Protein AF-A0A7Y4T3X7-F1 (afdb_monomer_lite)

Foldseek 3Di:
DDPDPPPVVVVLVVVLVVLLVVLVVDDPVNVVVQLQAALAPPPVFFPCRNLLALLQAFDPPDPFVQWDDADPVRGTHGPHNLSNLLVLLCCQQPVQCPVPVDFFLLSSLCVSPNDDPPDPPLSVVLRVQLCVQQVDDVRTQPDSDPSSSCSVSQSSSCSSRVHHCPDPSNSNSNSVVVNVD

Secondary structure (DSSP, 8-state):
-----THHHHHHHHHHHHHHHHHHT--HHHHHHHHH---TT-TTS-HHHHTT-TT--B-SS---TTEE---TTSB-EESSHHHHHHHHHHHHIIIIIIHHT--BHHHHHHHHSPPPTT-HHHHHHHHHHHHHHH--GGGB---SSHHHHHHHHHHHHHHHHT-S--S-HHHHHHHHHHTT-

Structure (mmCIF, N/CA/C/O backbone):
data_AF-A0A7Y4T3X7-F1
#
_entry.id   AF-A0A7Y4T3X7-F1
#
loop_
_atom_site.group_PDB
_atom_site.id
_atom_site.type_symbol
_atom_site.label_atom_id
_atom_site.label_alt_id
_atom_site.label_comp_id
_atom_site.label_asym_id
_atom_site.label_entity_id
_atom_site.label_seq_id
_atom_site.pdbx_PDB_ins_code
_atom_site.Cartn_x
_atom_site.Cartn_y
_atom_site.Cartn_z
_atom_site.occupancy
_atom_site.B_iso_or_equiv
_atom_site.auth_seq_id
_atom_site.auth_comp_id
_atom_site.auth_asym_id
_atom_site.auth_atom_id
_atom_site.pdbx_PDB_model_num
ATOM 1 N N . MET A 1 1 ? -23.743 -14.856 27.689 1.00 37.03 1 MET A N 1
ATOM 2 C CA . MET A 1 1 ? -22.361 -14.467 27.330 1.00 37.03 1 MET A CA 1
ATOM 3 C C . MET A 1 1 ? -21.994 -15.193 26.046 1.00 37.03 1 MET A C 1
ATOM 5 O O . MET A 1 1 ? -21.992 -16.416 26.048 1.00 37.03 1 MET A O 1
ATOM 9 N N . LYS A 1 2 ? -21.820 -14.481 24.927 1.00 39.91 2 LYS A N 1
ATOM 10 C CA . LYS A 1 2 ? -21.396 -15.104 23.664 1.00 39.91 2 LYS A CA 1
ATOM 11 C C . LYS A 1 2 ? -19.873 -15.233 23.700 1.00 39.91 2 LYS A C 1
ATOM 13 O O . LYS A 1 2 ? -19.185 -14.221 23.632 1.00 39.91 2 LYS A O 1
ATOM 18 N N . ASN A 1 3 ? -19.377 -16.461 23.832 1.00 36.81 3 ASN A N 1
ATOM 19 C CA . ASN A 1 3 ? -17.972 -16.791 23.609 1.00 36.81 3 ASN A CA 1
ATOM 20 C C . ASN A 1 3 ? -17.675 -16.572 22.123 1.00 36.81 3 ASN A C 1
ATOM 22 O O . ASN A 1 3 ? -17.925 -17.447 21.297 1.00 36.81 3 ASN A O 1
ATOM 26 N N . PHE A 1 4 ? -17.206 -15.376 21.773 1.00 40.53 4 PHE A N 1
ATOM 27 C CA . PHE A 1 4 ? -16.627 -15.151 20.459 1.00 40.53 4 PHE A CA 1
ATOM 28 C C . PHE A 1 4 ? -15.282 -15.874 20.401 1.00 40.53 4 PHE A C 1
ATOM 30 O O . PHE A 1 4 ? -14.446 -15.765 21.294 1.00 40.53 4 PHE A O 1
ATOM 37 N N . ILE A 1 5 ? -15.130 -16.681 19.359 1.00 42.12 5 ILE A N 1
ATOM 38 C CA . ILE A 1 5 ? -13.990 -17.551 19.103 1.00 42.12 5 ILE A CA 1
ATOM 39 C C . ILE A 1 5 ? -12.737 -16.679 18.916 1.00 42.12 5 ILE A C 1
ATOM 41 O O . ILE A 1 5 ? -12.504 -16.131 17.845 1.00 42.12 5 ILE A O 1
ATOM 45 N N . LEU A 1 6 ? -11.909 -16.584 19.960 1.00 47.69 6 LEU A N 1
ATOM 46 C CA . LEU A 1 6 ? -10.587 -15.935 19.956 1.00 47.69 6 LEU A CA 1
ATOM 47 C C . LEU A 1 6 ? -9.515 -16.782 19.230 1.00 47.69 6 LEU A C 1
ATOM 49 O O . LEU A 1 6 ? -8.337 -16.452 19.227 1.00 47.69 6 LEU A O 1
ATOM 53 N N . ILE A 1 7 ? -9.901 -17.907 18.624 1.00 44.94 7 ILE A N 1
ATOM 54 C CA . ILE A 1 7 ? -8.968 -18.866 18.016 1.00 44.94 7 ILE A CA 1
ATOM 55 C C . ILE A 1 7 ? -8.453 -18.339 16.667 1.00 44.94 7 ILE A C 1
ATOM 57 O O . ILE A 1 7 ? -7.267 -18.465 16.377 1.00 44.94 7 ILE A O 1
ATOM 61 N N . GLY A 1 8 ? -9.306 -17.683 15.871 1.00 49.19 8 GLY A N 1
ATOM 62 C CA . GLY A 1 8 ? -8.920 -17.163 14.552 1.00 49.19 8 GLY A CA 1
ATOM 63 C C . GLY A 1 8 ? -7.856 -16.065 14.630 1.00 49.19 8 GLY A C 1
ATOM 64 O O . GLY A 1 8 ? -6.856 -16.118 13.917 1.00 49.19 8 GLY A O 1
ATOM 65 N N . SER A 1 9 ? -8.029 -15.109 15.546 1.00 53.34 9 SER A N 1
ATOM 66 C CA . SER A 1 9 ? -7.082 -14.007 15.747 1.00 53.34 9 SER A CA 1
ATOM 67 C C . SER A 1 9 ? -5.744 -14.487 16.310 1.00 53.34 9 SER A C 1
ATOM 69 O O . SER A 1 9 ? -4.703 -14.025 15.857 1.00 53.34 9 SER A O 1
ATOM 71 N N . ILE A 1 10 ? -5.744 -15.453 17.238 1.00 58.81 10 ILE A N 1
ATOM 72 C CA . ILE A 1 10 ? -4.504 -16.023 17.792 1.00 58.81 10 ILE A CA 1
ATOM 73 C C . ILE A 1 10 ? -3.725 -16.793 16.718 1.00 58.81 10 ILE A C 1
ATOM 75 O O . ILE A 1 10 ? -2.521 -16.595 16.587 1.00 58.81 10 ILE A O 1
ATOM 79 N N . VAL A 1 11 ? -4.394 -17.626 15.913 1.00 57.97 11 VAL A N 1
ATOM 80 C CA . VAL A 1 11 ? -3.742 -18.373 14.820 1.00 57.97 11 VAL A CA 1
ATOM 81 C C . VAL A 1 11 ? -3.163 -17.421 13.773 1.00 57.97 11 VAL A C 1
ATOM 83 O O . VAL A 1 11 ? -2.033 -17.617 13.329 1.00 57.97 11 VAL A O 1
ATOM 86 N N . LEU A 1 12 ? -3.890 -16.356 13.422 1.00 56.41 12 LEU A N 1
ATOM 87 C CA . LEU A 1 12 ? -3.392 -15.328 12.511 1.00 56.41 12 LEU A CA 1
ATOM 88 C C . LEU A 1 12 ? -2.161 -14.615 13.090 1.00 56.41 12 LEU A C 1
ATOM 90 O O . LEU A 1 12 ? -1.166 -14.472 12.389 1.00 56.41 12 LEU A O 1
ATOM 94 N N . ILE A 1 13 ? -2.182 -14.233 14.371 1.00 59.41 13 ILE A N 1
ATOM 95 C CA . ILE A 1 13 ? -1.028 -13.612 15.042 1.00 59.41 13 ILE A CA 1
ATOM 96 C C . ILE A 1 13 ? 0.184 -14.554 15.022 1.00 59.41 13 ILE A C 1
ATOM 98 O O . ILE A 1 13 ? 1.268 -14.118 14.645 1.00 59.41 13 ILE A O 1
ATOM 102 N N . VAL A 1 14 ? 0.013 -15.840 15.346 1.00 60.34 14 VAL A N 1
ATOM 103 C CA . VAL A 1 14 ? 1.102 -16.837 15.327 1.00 60.34 14 VAL A CA 1
ATOM 104 C C . VAL A 1 14 ? 1.666 -17.054 13.916 1.00 60.34 14 VAL A C 1
ATOM 106 O O . VAL A 1 14 ? 2.880 -17.155 13.744 1.00 60.34 14 VAL A O 1
ATOM 109 N N . LEU A 1 15 ? 0.821 -17.099 12.882 1.00 58.41 15 LEU A N 1
ATOM 110 C CA . LEU A 1 15 ? 1.278 -17.202 11.489 1.00 58.41 15 LEU A CA 1
ATOM 111 C C . LEU A 1 15 ? 2.053 -15.953 11.054 1.00 58.41 15 LEU A C 1
ATOM 113 O O . LEU A 1 15 ? 3.087 -16.063 10.398 1.00 58.41 15 LEU A O 1
ATOM 117 N N . LEU A 1 16 ? 1.596 -14.767 11.458 1.00 59.22 16 LEU A N 1
ATOM 118 C CA . LEU A 1 16 ? 2.255 -13.505 11.132 1.00 59.22 16 LEU A CA 1
ATOM 119 C C . LEU A 1 16 ? 3.598 -13.354 11.858 1.00 59.22 16 LEU A C 1
ATOM 121 O O 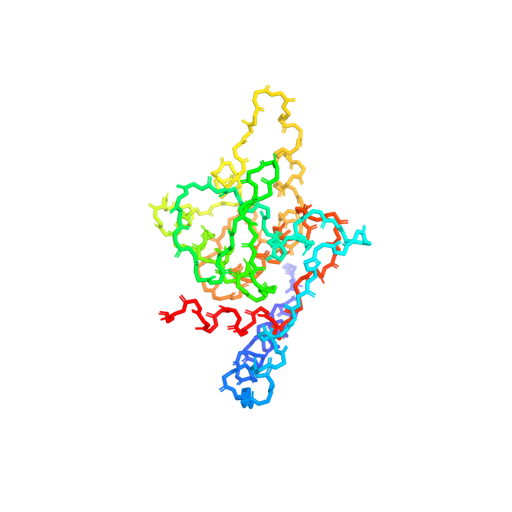. LEU A 1 16 ? 4.571 -12.935 11.231 1.00 59.22 16 LEU A O 1
ATOM 125 N N . THR A 1 17 ? 3.696 -13.738 13.136 1.00 61.81 17 THR A N 1
ATOM 126 C CA . THR A 1 17 ? 4.984 -13.759 13.852 1.00 61.81 17 THR A CA 1
ATOM 127 C C . THR A 1 17 ? 5.942 -14.784 13.251 1.00 61.81 17 THR A C 1
ATOM 129 O O . THR A 1 17 ? 7.112 -14.467 13.043 1.00 61.81 17 THR A O 1
ATOM 132 N N . SER A 1 18 ? 5.452 -15.968 12.880 1.00 63.34 18 SER A N 1
ATOM 133 C CA . SER A 1 18 ? 6.258 -16.997 12.207 1.00 63.34 18 SER A CA 1
ATOM 134 C C . SER A 1 18 ? 6.787 -16.514 10.859 1.00 63.34 18 SER A C 1
ATOM 136 O O . SER A 1 18 ? 7.958 -16.712 10.546 1.00 63.34 18 SER A O 1
ATOM 138 N N . ASN A 1 19 ? 5.959 -15.824 10.073 1.00 64.06 19 ASN A N 1
ATOM 139 C CA . ASN A 1 19 ? 6.381 -15.315 8.773 1.00 64.06 19 ASN A CA 1
ATOM 140 C C . ASN A 1 19 ? 7.316 -14.102 8.884 1.00 64.06 19 ASN A C 1
ATOM 142 O O . ASN A 1 19 ? 8.208 -13.965 8.053 1.00 64.06 19 ASN A O 1
ATOM 146 N N . LYS A 1 20 ? 7.206 -13.280 9.936 1.00 62.16 20 LYS A N 1
ATOM 147 C CA . LYS A 1 20 ? 8.236 -12.281 10.264 1.00 62.16 20 LYS A CA 1
ATOM 148 C C . LYS A 1 20 ? 9.580 -12.909 10.593 1.00 62.16 20 LYS A C 1
ATOM 150 O O . LYS A 1 20 ? 10.604 -12.449 10.095 1.00 62.16 20 LYS A O 1
ATOM 155 N N . ILE A 1 21 ? 9.577 -13.956 11.416 1.00 67.38 21 ILE A N 1
ATOM 156 C CA . ILE A 1 21 ? 10.792 -14.710 11.739 1.00 67.38 21 ILE A CA 1
ATOM 157 C C . ILE A 1 21 ? 11.373 -15.294 10.446 1.00 67.38 21 ILE A C 1
ATOM 159 O O . ILE A 1 21 ? 12.556 -15.109 10.171 1.00 67.38 21 ILE A O 1
ATOM 163 N N . LYS A 1 22 ? 10.527 -15.880 9.591 1.00 66.62 22 LYS A N 1
ATOM 164 C CA . LYS A 1 22 ? 10.931 -16.410 8.285 1.00 66.62 22 LYS A CA 1
ATOM 165 C C . LYS A 1 22 ? 11.513 -15.336 7.359 1.00 66.62 22 LYS A C 1
ATOM 167 O O . LYS A 1 22 ? 12.511 -15.586 6.694 1.00 66.62 22 LYS A O 1
ATOM 172 N N . ALA A 1 23 ? 10.931 -14.138 7.348 1.00 66.88 23 ALA A N 1
ATOM 173 C CA . ALA A 1 23 ? 11.436 -13.006 6.577 1.00 66.88 23 ALA A CA 1
ATOM 174 C C . ALA A 1 23 ? 12.803 -12.523 7.084 1.00 66.88 23 ALA A C 1
ATOM 176 O O . ALA A 1 23 ? 13.697 -12.221 6.297 1.00 66.88 23 ALA A O 1
ATOM 177 N N . SER A 1 24 ? 12.995 -12.499 8.406 1.00 68.50 24 SER A N 1
ATOM 178 C CA . SER A 1 24 ? 14.294 -12.179 9.007 1.00 68.50 24 SER A CA 1
ATOM 179 C C . SER A 1 24 ? 15.361 -13.245 8.735 1.00 68.50 24 SER A C 1
ATOM 181 O O . SER A 1 24 ? 16.547 -12.929 8.731 1.00 68.50 24 SER A O 1
ATOM 183 N N . SER A 1 25 ? 14.945 -14.483 8.447 1.00 77.69 25 SER A N 1
ATOM 184 C CA . SER A 1 25 ? 15.818 -15.592 8.060 1.00 77.69 25 SER A CA 1
ATOM 185 C C . SER A 1 25 ? 15.908 -15.817 6.544 1.00 77.69 25 SER A C 1
ATOM 187 O O . SER A 1 25 ? 16.395 -16.872 6.140 1.00 77.69 25 SER A O 1
ATOM 189 N N . LEU A 1 26 ? 15.417 -14.892 5.703 1.00 84.19 26 LEU A N 1
ATOM 190 C CA . LEU A 1 26 ? 15.522 -15.030 4.244 1.00 84.19 26 LEU A CA 1
ATOM 191 C C . LEU A 1 26 ? 16.987 -15.140 3.836 1.00 84.19 26 LEU A C 1
ATOM 193 O O . LEU A 1 26 ? 17.823 -14.327 4.249 1.00 84.19 26 LEU A O 1
ATOM 197 N N . THR A 1 27 ? 17.282 -16.130 2.999 1.00 89.50 27 THR A N 1
ATOM 198 C CA . THR A 1 27 ? 18.615 -16.284 2.420 1.00 89.50 27 THR A CA 1
ATOM 199 C C . THR A 1 27 ? 18.899 -15.140 1.442 1.00 89.50 27 THR A C 1
ATOM 201 O O . THR A 1 27 ? 17.986 -14.461 0.970 1.00 89.50 27 THR A O 1
ATOM 204 N N . GLU A 1 28 ? 20.168 -14.910 1.102 1.00 90.50 28 GLU A N 1
ATOM 205 C CA . GLU A 1 28 ? 20.509 -13.932 0.057 1.00 90.50 28 GLU A CA 1
ATOM 206 C C . GLU A 1 28 ? 19.899 -14.306 -1.302 1.00 90.50 28 GLU A C 1
ATOM 208 O O . GLU A 1 28 ? 19.495 -13.430 -2.063 1.00 90.50 28 GLU A O 1
ATOM 213 N N . GLU A 1 29 ? 19.759 -15.602 -1.589 1.00 93.06 29 GLU A N 1
ATOM 214 C CA . GLU A 1 29 ? 19.063 -16.082 -2.782 1.00 93.06 29 GLU A CA 1
ATOM 215 C C . GLU A 1 29 ? 17.580 -15.684 -2.769 1.00 93.06 29 GLU A C 1
ATOM 217 O O . GLU A 1 29 ? 17.087 -15.134 -3.756 1.00 93.06 29 GLU A O 1
ATOM 222 N N . ASP A 1 30 ? 16.888 -15.861 -1.638 1.00 91.44 30 ASP A N 1
ATOM 223 C CA . ASP A 1 30 ? 15.489 -15.445 -1.497 1.00 91.44 30 ASP A CA 1
ATOM 224 C C . ASP A 1 30 ? 15.330 -13.934 -1.675 1.00 91.44 30 ASP A C 1
ATOM 226 O O . ASP A 1 30 ? 14.455 -13.481 -2.415 1.00 91.44 30 ASP A O 1
ATOM 230 N N . LYS A 1 31 ? 16.199 -13.137 -1.043 1.00 92.25 31 LYS A N 1
ATOM 231 C CA . LYS A 1 31 ? 16.184 -11.672 -1.182 1.00 92.25 31 LYS A CA 1
ATOM 232 C C . LYS A 1 31 ? 16.387 -11.259 -2.635 1.00 92.25 31 LYS A C 1
ATOM 234 O O . LYS A 1 31 ? 15.628 -10.434 -3.144 1.00 92.25 31 LYS A O 1
ATOM 239 N N . ASN A 1 32 ? 17.359 -11.858 -3.321 1.00 94.88 32 ASN A N 1
ATOM 240 C CA . ASN A 1 32 ? 17.624 -11.592 -4.734 1.00 94.88 32 ASN A CA 1
ATOM 241 C C . ASN A 1 32 ? 16.431 -11.972 -5.616 1.00 94.88 32 ASN A C 1
ATOM 243 O O . ASN A 1 32 ? 16.051 -11.198 -6.496 1.00 94.88 32 ASN A O 1
ATOM 247 N N . ARG A 1 33 ? 15.784 -13.113 -5.348 1.00 95.81 33 ARG A N 1
ATOM 248 C CA . ARG A 1 33 ? 14.559 -13.519 -6.047 1.00 95.81 33 ARG A CA 1
ATOM 249 C C . ARG A 1 33 ? 13.439 -12.500 -5.846 1.00 95.81 33 ARG A C 1
ATOM 251 O O . ARG A 1 33 ? 12.817 -12.096 -6.823 1.00 95.81 33 ARG A O 1
ATOM 258 N N . LEU A 1 34 ? 13.187 -12.062 -4.613 1.00 95.19 34 LEU A N 1
ATOM 259 C CA . LEU A 1 34 ? 12.126 -11.097 -4.296 1.00 95.19 34 LEU A CA 1
ATOM 260 C C . LEU A 1 34 ? 12.405 -9.707 -4.890 1.00 95.19 34 LEU A C 1
ATOM 262 O O . LEU A 1 34 ? 11.481 -9.050 -5.370 1.00 95.19 34 LEU A O 1
ATOM 266 N N . LEU A 1 35 ? 13.671 -9.279 -4.924 1.00 96.19 35 LEU A N 1
ATOM 267 C CA . LEU A 1 35 ? 14.107 -8.053 -5.607 1.00 96.19 35 LEU A CA 1
ATOM 268 C C . LEU A 1 35 ? 13.982 -8.141 -7.135 1.00 96.19 35 LEU A C 1
ATOM 270 O O . LEU A 1 35 ? 13.895 -7.105 -7.790 1.00 96.19 35 LEU A O 1
ATOM 274 N N . ALA A 1 36 ? 13.956 -9.347 -7.704 1.00 96.62 36 ALA A N 1
ATOM 275 C CA . ALA A 1 36 ? 13.787 -9.563 -9.138 1.00 96.62 36 ALA A CA 1
ATOM 276 C C . ALA A 1 36 ? 12.313 -9.650 -9.578 1.00 96.62 36 ALA A C 1
ATOM 278 O O . ALA A 1 36 ? 12.030 -9.559 -10.774 1.00 96.62 36 ALA A O 1
ATOM 279 N N . VAL A 1 37 ? 11.358 -9.806 -8.649 1.00 97.62 37 VAL A N 1
ATOM 280 C CA . VAL A 1 37 ? 9.926 -9.861 -8.986 1.00 97.62 37 VAL A CA 1
ATOM 281 C C . VAL A 1 37 ? 9.475 -8.523 -9.571 1.00 97.62 37 VAL A C 1
ATOM 283 O O . VAL A 1 37 ? 9.446 -7.497 -8.889 1.00 97.62 37 VAL A O 1
ATOM 286 N N . SER A 1 38 ? 9.076 -8.540 -10.842 1.00 97.75 38 SER A N 1
ATOM 287 C CA . SER A 1 38 ? 8.607 -7.364 -11.568 1.00 97.75 38 SER A CA 1
ATOM 288 C C . SER A 1 38 ? 7.520 -7.736 -12.570 1.00 97.75 38 SER A C 1
ATOM 290 O O . SER A 1 38 ? 7.620 -8.738 -13.277 1.00 97.75 38 SER A O 1
ATOM 292 N N . TYR A 1 39 ? 6.493 -6.897 -12.652 1.00 97.06 39 TYR A N 1
ATOM 293 C CA . TYR A 1 39 ? 5.379 -7.032 -13.592 1.00 97.06 39 TYR A CA 1
ATOM 294 C C . TYR A 1 39 ? 5.356 -5.900 -14.626 1.00 97.06 39 TYR A C 1
ATOM 296 O O . TYR A 1 39 ? 4.345 -5.708 -15.309 1.00 97.06 39 TYR A O 1
ATOM 304 N N . LEU A 1 40 ? 6.447 -5.130 -14.732 1.00 96.56 40 LEU A N 1
ATOM 305 C CA . LEU A 1 40 ? 6.511 -3.931 -15.564 1.00 96.56 40 LEU A CA 1
ATOM 306 C C . LEU A 1 40 ? 6.037 -4.196 -16.995 1.00 96.56 40 LEU A C 1
ATOM 308 O O . LEU A 1 40 ? 6.557 -5.057 -17.700 1.00 96.56 40 LEU A O 1
ATOM 312 N N . GLY A 1 41 ? 5.036 -3.426 -17.424 1.00 91.81 41 GLY A N 1
ATOM 313 C CA . GLY A 1 41 ? 4.529 -3.446 -18.798 1.00 91.81 41 GLY A CA 1
ATOM 314 C C . GLY A 1 41 ? 3.689 -4.669 -19.183 1.00 91.81 41 GLY A C 1
ATOM 315 O O . GLY A 1 41 ? 3.161 -4.695 -20.297 1.00 91.81 41 GLY A O 1
ATOM 316 N N . ASN A 1 42 ? 3.499 -5.648 -18.291 1.00 95.56 42 ASN A N 1
ATOM 317 C CA . ASN A 1 42 ? 2.674 -6.817 -18.583 1.00 95.56 42 ASN A CA 1
ATOM 318 C C . ASN A 1 42 ? 1.181 -6.442 -18.596 1.00 95.56 42 ASN A C 1
ATOM 320 O O . ASN A 1 42 ? 0.574 -6.173 -17.559 1.00 95.56 42 ASN A O 1
ATOM 324 N N . GLN A 1 43 ? 0.578 -6.452 -19.787 1.00 94.75 43 GLN A N 1
ATOM 325 C CA . GLN A 1 43 ? -0.810 -6.024 -20.005 1.00 94.75 43 GLN A CA 1
ATOM 326 C C . GLN A 1 43 ? -1.859 -6.978 -19.416 1.00 94.75 43 GLN A C 1
ATOM 328 O O . GLN A 1 43 ? -3.021 -6.602 -19.298 1.00 94.75 43 GLN A O 1
ATOM 333 N N . SER A 1 44 ? -1.456 -8.179 -18.990 1.00 95.62 44 SER A N 1
ATOM 334 C CA . SER A 1 44 ? -2.345 -9.134 -18.312 1.00 95.62 44 SER A CA 1
ATOM 335 C C . SER A 1 44 ? -2.696 -8.703 -16.881 1.00 95.62 44 SER A C 1
ATOM 337 O O . SER A 1 44 ? -3.542 -9.324 -16.238 1.00 95.62 44 SER A O 1
ATOM 339 N N . TYR A 1 45 ? -2.040 -7.658 -16.362 1.00 96.00 45 TYR A N 1
ATOM 340 C CA . TYR A 1 45 ? -2.230 -7.149 -15.008 1.00 96.00 45 TYR A CA 1
ATOM 341 C C . TYR A 1 45 ? -2.872 -5.743 -14.982 1.00 96.00 45 TYR A C 1
ATOM 343 O O . TYR A 1 45 ? -2.624 -4.914 -15.871 1.00 96.00 45 TYR A O 1
ATOM 351 N N . PRO A 1 46 ? -3.663 -5.429 -13.931 1.00 95.94 46 PRO A N 1
ATOM 352 C CA . PRO A 1 46 ? -4.120 -4.071 -13.623 1.00 95.94 46 PRO A CA 1
ATOM 353 C C . PRO A 1 46 ? -2.980 -3.049 -13.547 1.00 95.94 46 PRO A C 1
ATOM 355 O O . PRO A 1 46 ? -1.816 -3.416 -13.375 1.00 95.94 46 PRO A O 1
ATOM 358 N N . LEU A 1 47 ? -3.323 -1.757 -13.658 1.00 95.56 47 LEU A N 1
ATOM 359 C CA . LEU A 1 47 ? -2.348 -0.663 -13.757 1.00 95.56 47 LEU A CA 1
ATOM 360 C C . LEU A 1 47 ? -1.347 -0.642 -12.599 1.00 95.56 47 LEU A C 1
ATOM 362 O O . LEU A 1 47 ? -0.148 -0.557 -12.858 1.00 95.56 47 LEU A O 1
ATOM 366 N N . GLY A 1 48 ? -1.829 -0.759 -11.360 1.00 96.69 48 GLY A N 1
ATOM 367 C CA . GLY A 1 48 ? -0.980 -0.771 -10.174 1.00 96.69 48 GLY A CA 1
ATOM 368 C C . GLY A 1 48 ? 0.065 -1.876 -10.247 1.00 96.69 48 GLY A C 1
ATOM 369 O O . GLY A 1 48 ? 1.263 -1.604 -10.211 1.00 96.69 48 GLY A O 1
ATOM 370 N N . ILE A 1 49 ? -0.362 -3.119 -10.482 1.00 97.81 49 ILE A N 1
ATOM 371 C CA . ILE A 1 49 ? 0.558 -4.259 -10.601 1.00 97.81 49 ILE A CA 1
ATOM 372 C C . ILE A 1 49 ? 1.547 -4.080 -11.761 1.00 97.81 49 ILE A C 1
ATOM 374 O O . ILE A 1 49 ? 2.745 -4.213 -11.537 1.00 97.81 49 ILE A O 1
ATOM 378 N N . ARG A 1 50 ? 1.109 -3.703 -12.972 1.00 96.94 50 ARG A N 1
ATOM 379 C CA . ARG A 1 50 ? 2.035 -3.518 -14.115 1.00 96.94 50 ARG A CA 1
ATOM 380 C C . ARG A 1 50 ? 2.959 -2.300 -13.997 1.00 96.94 50 ARG A C 1
ATOM 382 O O . ARG A 1 50 ? 3.848 -2.136 -14.828 1.00 96.94 50 ARG A O 1
ATOM 389 N N . ASN A 1 51 ? 2.743 -1.444 -13.002 1.00 98.38 51 ASN A N 1
ATOM 390 C CA . ASN A 1 51 ? 3.661 -0.378 -12.601 1.00 98.38 51 ASN A CA 1
ATOM 391 C C . ASN A 1 51 ? 4.533 -0.788 -11.396 1.00 98.38 51 ASN A C 1
ATOM 393 O O . ASN A 1 51 ? 5.300 0.035 -10.899 1.00 98.38 51 ASN A O 1
ATOM 397 N N . ASN A 1 52 ? 4.417 -2.028 -10.905 1.00 98.62 52 ASN A N 1
ATOM 398 C CA . ASN A 1 52 ? 4.956 -2.475 -9.618 1.00 98.62 52 ASN A CA 1
ATOM 399 C C . ASN A 1 52 ? 4.531 -1.584 -8.439 1.00 98.62 52 ASN A C 1
ATOM 401 O O . ASN A 1 52 ? 5.260 -1.435 -7.468 1.00 98.62 52 ASN A O 1
ATOM 405 N N . ASN A 1 53 ? 3.359 -0.968 -8.534 1.00 98.44 53 ASN A N 1
ATOM 406 C CA . ASN A 1 53 ? 2.816 0.011 -7.607 1.00 98.44 53 ASN A CA 1
ATOM 407 C C . ASN A 1 53 ? 1.437 -0.464 -7.120 1.00 98.44 53 ASN A C 1
ATOM 409 O O . ASN A 1 53 ? 0.409 0.030 -7.588 1.00 98.44 53 ASN A O 1
ATOM 413 N N . PRO A 1 54 ? 1.383 -1.445 -6.203 1.00 98.31 54 PRO A N 1
ATOM 414 C CA . PRO A 1 54 ? 0.119 -2.037 -5.774 1.00 98.31 54 PRO A CA 1
ATOM 415 C C . PRO A 1 54 ? -0.819 -1.037 -5.086 1.00 98.31 54 PRO A C 1
ATOM 417 O O . PRO A 1 54 ? -2.020 -1.269 -5.071 1.00 98.31 54 PRO A O 1
ATOM 420 N N . GLY A 1 55 ? -0.305 0.081 -4.566 1.00 97.38 55 GLY A N 1
ATOM 421 C CA . GLY A 1 55 ? -1.121 1.134 -3.961 1.00 97.38 55 GLY A CA 1
ATOM 422 C C . GLY A 1 55 ? -1.658 2.185 -4.934 1.00 97.38 55 GLY A C 1
ATOM 423 O O . GLY A 1 55 ? -2.337 3.100 -4.483 1.00 97.38 55 GLY A O 1
ATOM 424 N N . ASN A 1 56 ? -1.330 2.126 -6.232 1.00 97.00 56 ASN A N 1
ATOM 425 C CA . ASN A 1 56 ? -1.606 3.220 -7.176 1.00 97.00 56 ASN A CA 1
ATOM 426 C C . ASN A 1 56 ? -1.098 4.590 -6.663 1.00 97.00 56 ASN A C 1
ATOM 428 O O . ASN A 1 56 ? -1.752 5.620 -6.828 1.00 97.00 56 ASN A O 1
ATOM 432 N N . LEU A 1 57 ? 0.084 4.625 -6.037 1.00 96.25 57 LEU A N 1
ATOM 433 C CA . LEU A 1 57 ? 0.688 5.868 -5.550 1.00 96.25 57 LEU A CA 1
ATOM 434 C C . LEU A 1 57 ? 0.958 6.828 -6.715 1.00 96.25 57 LEU A C 1
ATOM 436 O O . LEU A 1 57 ? 1.600 6.452 -7.703 1.00 96.25 57 LEU A O 1
ATOM 440 N N . LYS A 1 58 ? 0.482 8.068 -6.591 1.00 94.88 58 LYS A N 1
ATOM 441 C CA . LYS A 1 58 ? 0.779 9.144 -7.542 1.00 94.88 58 LYS A CA 1
ATOM 442 C C . LYS A 1 58 ? 2.130 9.772 -7.245 1.00 94.88 58 LYS A C 1
ATOM 444 O O . LYS A 1 58 ? 2.584 9.786 -6.104 1.00 94.88 58 LYS A O 1
ATOM 449 N N . ASP A 1 59 ? 2.766 10.273 -8.291 1.00 93.44 59 ASP A N 1
ATOM 450 C CA . ASP A 1 59 ? 4.028 10.982 -8.172 1.00 93.44 59 ASP A CA 1
ATOM 451 C C . ASP A 1 59 ? 3.796 12.376 -7.594 1.00 93.44 59 ASP A C 1
ATOM 453 O O . ASP A 1 59 ? 3.159 13.226 -8.213 1.00 93.44 59 ASP A O 1
ATOM 457 N N . ASP A 1 60 ? 4.312 12.589 -6.392 1.00 91.56 60 ASP A N 1
ATOM 458 C CA . ASP A 1 60 ? 4.298 13.860 -5.671 1.00 91.56 60 ASP A CA 1
ATOM 459 C C . ASP A 1 60 ? 5.722 14.406 -5.453 1.00 91.56 60 ASP A C 1
ATOM 461 O O . ASP A 1 60 ? 5.933 15.319 -4.657 1.00 91.56 60 ASP A O 1
ATOM 465 N N . GLY A 1 61 ? 6.716 13.842 -6.155 1.00 91.31 61 GLY A N 1
ATOM 466 C CA . GLY A 1 61 ? 8.132 14.173 -5.987 1.00 91.31 61 GLY A CA 1
ATOM 467 C C . GLY A 1 61 ? 8.841 13.379 -4.886 1.00 91.31 61 GLY A C 1
ATOM 468 O O . GLY A 1 61 ? 10.054 13.540 -4.712 1.00 91.31 61 GLY A O 1
ATOM 469 N N . SER A 1 62 ? 8.142 12.488 -4.175 1.00 91.88 62 SER A N 1
ATOM 470 C CA . SER A 1 62 ? 8.754 11.601 -3.183 1.00 91.88 62 SER A CA 1
ATOM 471 C C . SER A 1 62 ? 9.845 10.717 -3.796 1.00 91.88 62 SER A C 1
ATOM 473 O O . SER A 1 62 ? 9.639 10.003 -4.781 1.00 91.88 62 SER A O 1
ATOM 475 N N . GLN A 1 63 ? 11.028 10.727 -3.179 1.00 93.44 63 GLN A N 1
ATOM 476 C CA . GLN A 1 63 ? 12.197 9.961 -3.624 1.00 93.44 63 GLN A CA 1
ATOM 477 C C . GLN A 1 63 ? 12.155 8.524 -3.089 1.00 93.44 63 GLN A C 1
ATOM 479 O O . GLN A 1 63 ? 12.966 8.117 -2.257 1.00 93.44 63 GLN A O 1
ATOM 484 N N . TRP A 1 64 ? 11.164 7.749 -3.532 1.00 95.56 64 TRP A N 1
ATOM 485 C CA . TRP A 1 64 ? 11.043 6.352 -3.125 1.00 95.56 64 TRP A CA 1
ATOM 486 C C . TRP A 1 64 ? 12.220 5.508 -3.638 1.00 95.56 64 TRP A C 1
ATOM 488 O O . TRP A 1 64 ? 12.655 5.645 -4.781 1.00 95.56 64 TRP A O 1
ATOM 498 N N . GLN A 1 65 ? 12.708 4.582 -2.809 1.00 96.69 65 GLN A N 1
ATOM 499 C CA . GLN A 1 65 ? 13.670 3.570 -3.253 1.00 96.69 65 GLN A CA 1
ATOM 500 C C . GLN A 1 65 ? 13.061 2.724 -4.377 1.00 96.69 65 GLN A C 1
ATOM 502 O O . GLN A 1 65 ? 11.889 2.353 -4.312 1.00 96.69 65 GLN A O 1
ATOM 507 N N . GLY A 1 66 ? 13.849 2.454 -5.420 1.00 96.06 66 GLY A N 1
ATOM 508 C CA . GLY A 1 66 ? 13.386 1.729 -6.604 1.00 96.06 66 GLY A CA 1
ATOM 509 C C . GLY A 1 66 ? 12.416 2.512 -7.498 1.00 96.06 66 GLY A C 1
ATOM 510 O O . GLY A 1 66 ? 11.880 1.923 -8.435 1.00 96.06 66 GLY A O 1
ATOM 511 N N . ARG A 1 67 ? 12.174 3.809 -7.241 1.00 96.38 67 ARG A N 1
ATOM 512 C CA . ARG A 1 67 ? 11.349 4.674 -8.100 1.00 96.38 67 ARG A CA 1
ATOM 513 C C . ARG A 1 67 ? 11.927 4.765 -9.510 1.00 96.38 67 ARG A C 1
ATOM 515 O O . ARG A 1 67 ? 13.125 4.952 -9.703 1.00 96.38 67 ARG A O 1
ATOM 522 N N . MET A 1 68 ? 11.032 4.713 -10.485 1.00 96.06 68 MET A N 1
ATOM 523 C CA . MET A 1 68 ? 11.271 4.996 -11.896 1.00 96.06 68 MET A CA 1
ATOM 524 C C . MET A 1 68 ? 10.442 6.209 -12.336 1.00 96.06 68 MET A C 1
ATOM 526 O O . MET A 1 68 ? 9.685 6.788 -11.555 1.00 96.06 68 MET A O 1
ATOM 530 N N . THR A 1 69 ? 10.562 6.582 -13.609 1.00 92.81 69 THR A N 1
ATOM 531 C CA . THR A 1 69 ? 9.667 7.556 -14.234 1.00 92.81 69 THR A CA 1
ATOM 532 C C . THR A 1 69 ? 8.216 7.094 -14.177 1.00 92.81 69 THR A C 1
ATOM 534 O O . THR A 1 69 ? 7.893 5.932 -14.439 1.00 92.81 69 THR A O 1
ATOM 537 N N . SER A 1 70 ? 7.345 8.035 -13.839 1.00 95.12 70 SER A N 1
ATOM 538 C CA . SER A 1 70 ? 5.909 7.816 -13.736 1.00 95.12 70 SER A CA 1
ATOM 539 C C . SER A 1 70 ? 5.282 7.482 -15.085 1.00 95.12 70 SER A C 1
ATOM 541 O O . SER A 1 70 ? 5.831 7.780 -16.150 1.00 95.12 70 SER A O 1
ATOM 543 N N . ASP A 1 71 ? 4.133 6.818 -15.045 1.00 93.88 71 ASP A N 1
ATOM 544 C CA . ASP A 1 71 ? 3.374 6.533 -16.254 1.00 93.88 71 ASP A CA 1
ATOM 545 C C . ASP A 1 71 ? 2.673 7.784 -16.815 1.00 93.88 71 ASP A C 1
ATOM 547 O O . ASP A 1 71 ? 2.700 8.870 -16.234 1.00 93.88 71 ASP A O 1
ATOM 551 N N . SER A 1 72 ? 1.993 7.626 -17.952 1.00 93.06 72 SER A N 1
ATOM 552 C CA . SER A 1 72 ? 1.261 8.714 -18.612 1.00 93.06 72 SER A CA 1
ATOM 553 C C . SER A 1 72 ? 0.097 9.282 -17.789 1.00 93.06 72 SER A C 1
ATOM 555 O O . SER A 1 72 ? -0.485 10.287 -18.182 1.00 93.06 72 SER A O 1
ATOM 557 N N . LYS A 1 73 ? -0.298 8.620 -16.696 1.00 93.00 73 LYS A N 1
ATOM 558 C CA . LYS A 1 73 ? -1.368 9.041 -15.783 1.00 93.00 73 LYS A CA 1
ATOM 559 C C . LYS A 1 73 ? -0.816 9.614 -14.470 1.00 93.00 73 LYS A C 1
ATOM 561 O O . LYS A 1 73 ? -1.605 9.969 -13.596 1.00 93.00 73 LYS A O 1
ATOM 566 N N . GLY A 1 74 ? 0.508 9.727 -14.337 1.00 95.19 74 GLY A N 1
ATOM 567 C CA . GLY A 1 74 ? 1.177 10.280 -13.161 1.00 95.19 74 GLY A CA 1
ATOM 568 C C . GLY A 1 74 ? 1.328 9.298 -11.998 1.00 95.19 74 GLY A C 1
ATOM 569 O O . GLY A 1 74 ? 1.607 9.732 -10.882 1.00 95.19 74 GLY A O 1
ATOM 570 N N . PHE A 1 75 ? 1.142 7.992 -12.216 1.00 96.44 75 PHE A N 1
ATOM 571 C CA . PHE A 1 75 ? 1.422 6.985 -11.191 1.00 96.44 75 PHE A CA 1
ATOM 572 C C . PHE A 1 75 ? 2.899 6.616 -11.183 1.00 96.44 75 PHE A C 1
ATOM 574 O O . PHE A 1 75 ? 3.494 6.387 -12.239 1.00 96.44 75 PHE A O 1
ATOM 581 N N . VAL A 1 76 ? 3.471 6.500 -9.984 1.00 97.06 76 VAL A N 1
ATOM 582 C CA . VAL A 1 76 ? 4.863 6.079 -9.807 1.00 97.06 76 VAL A CA 1
ATOM 583 C C . VAL A 1 76 ? 5.035 4.658 -10.336 1.00 97.06 76 VAL A C 1
ATOM 585 O O . VAL A 1 76 ? 4.171 3.799 -10.132 1.00 97.06 76 VAL A O 1
ATOM 588 N N . ARG A 1 77 ? 6.166 4.400 -10.994 1.00 98.12 77 ARG A N 1
ATOM 589 C CA . ARG A 1 77 ? 6.618 3.048 -11.335 1.00 98.12 77 ARG A CA 1
ATOM 590 C C . ARG A 1 77 ? 7.769 2.636 -10.438 1.00 98.12 77 ARG A C 1
ATOM 592 O O . ARG A 1 77 ? 8.583 3.477 -10.062 1.00 98.12 77 ARG A O 1
ATOM 599 N N . PHE A 1 78 ? 7.860 1.346 -10.150 1.00 98.44 78 PHE A N 1
ATOM 600 C CA . PHE A 1 78 ? 8.957 0.783 -9.373 1.00 98.44 78 PHE A CA 1
ATOM 601 C C . PHE A 1 78 ? 9.710 -0.282 -10.163 1.00 98.44 78 PHE A C 1
ATOM 603 O O . PHE A 1 78 ? 9.117 -1.043 -10.928 1.00 98.44 78 PHE A O 1
ATOM 610 N N . THR A 1 79 ? 11.021 -0.373 -9.953 1.00 98.12 79 THR A N 1
ATOM 611 C CA . THR A 1 79 ? 11.876 -1.373 -10.614 1.00 98.12 79 THR A CA 1
ATOM 612 C C . THR A 1 79 ? 11.471 -2.809 -10.272 1.00 98.12 79 THR A C 1
ATOM 614 O O . THR A 1 79 ? 11.525 -3.679 -11.138 1.00 98.12 79 THR A O 1
ATOM 617 N N . ALA A 1 80 ? 10.992 -3.034 -9.046 1.00 98.25 80 ALA A N 1
ATOM 618 C CA . ALA A 1 80 ? 10.507 -4.317 -8.546 1.00 98.25 80 ALA A CA 1
ATOM 619 C C . ALA A 1 80 ? 9.248 -4.136 -7.691 1.00 98.25 80 ALA A C 1
ATOM 621 O O . ALA A 1 80 ? 9.051 -3.087 -7.072 1.00 98.25 80 ALA A O 1
ATOM 622 N N . PHE A 1 81 ? 8.410 -5.168 -7.626 1.00 98.56 81 PHE A N 1
ATOM 623 C CA . PHE A 1 81 ? 7.127 -5.137 -6.921 1.00 98.56 81 PHE A CA 1
ATOM 624 C C . PHE A 1 81 ? 7.289 -4.865 -5.418 1.00 98.56 81 PHE A C 1
ATOM 626 O O . PHE A 1 81 ? 6.542 -4.070 -4.846 1.00 98.56 81 PHE A O 1
ATOM 633 N N . VAL A 1 82 ? 8.330 -5.431 -4.797 1.00 98.25 82 VAL A N 1
ATOM 634 C CA . VAL A 1 82 ? 8.656 -5.211 -3.377 1.00 98.25 82 VAL A CA 1
ATOM 635 C C . VAL A 1 82 ? 8.878 -3.729 -3.042 1.00 98.25 82 VAL A C 1
ATOM 637 O O . VAL A 1 82 ? 8.496 -3.278 -1.963 1.00 98.25 82 VAL A O 1
ATOM 640 N N . TRP A 1 83 ? 9.420 -2.935 -3.973 1.00 98.56 83 TRP A N 1
ATOM 641 C CA . TRP A 1 83 ? 9.651 -1.505 -3.750 1.00 98.56 83 TRP A CA 1
ATOM 642 C C . TRP A 1 83 ? 8.350 -0.705 -3.697 1.00 98.56 83 TRP A C 1
ATOM 644 O O . TRP A 1 83 ? 8.215 0.179 -2.849 1.00 98.56 83 TRP A O 1
ATOM 654 N N . GLY A 1 84 ? 7.363 -1.054 -4.525 1.00 98.44 84 GLY A N 1
ATOM 655 C CA . GLY A 1 84 ? 6.036 -0.447 -4.443 1.00 98.44 84 GLY A CA 1
ATOM 656 C C . GLY A 1 84 ? 5.270 -0.863 -3.192 1.00 98.44 84 GLY A C 1
ATOM 657 O O . GLY A 1 84 ? 4.609 -0.025 -2.579 1.00 98.44 84 GLY A O 1
ATOM 658 N N . VAL A 1 85 ? 5.407 -2.120 -2.754 1.00 98.62 85 VAL A N 1
ATOM 659 C CA . VAL A 1 85 ? 4.855 -2.570 -1.463 1.00 98.62 85 VAL A CA 1
ATOM 660 C C . VAL A 1 85 ? 5.489 -1.789 -0.311 1.00 98.62 85 VAL A C 1
ATOM 662 O O . VAL A 1 85 ? 4.775 -1.264 0.541 1.00 98.62 85 VAL A O 1
ATOM 665 N N . ARG A 1 86 ? 6.818 -1.627 -0.310 1.00 98.12 86 ARG A N 1
ATOM 666 C CA . ARG A 1 86 ? 7.537 -0.830 0.697 1.00 98.12 86 ARG A CA 1
ATOM 667 C C . ARG A 1 86 ? 7.051 0.619 0.715 1.00 98.12 86 ARG A C 1
ATOM 669 O O . ARG A 1 86 ? 6.815 1.166 1.792 1.00 98.12 86 ARG A O 1
ATOM 676 N N . ALA A 1 87 ? 6.903 1.247 -0.451 1.00 98.12 87 ALA A N 1
ATOM 677 C CA . ALA A 1 87 ? 6.394 2.613 -0.552 1.00 98.12 87 ALA A CA 1
ATOM 678 C C . ALA A 1 87 ? 4.977 2.726 0.032 1.00 98.12 87 ALA A C 1
ATOM 680 O O . ALA A 1 87 ? 4.715 3.632 0.823 1.00 98.12 87 ALA A O 1
ATOM 681 N N . LEU A 1 88 ? 4.096 1.764 -0.264 1.00 98.38 88 LEU A N 1
ATOM 682 C CA . LEU A 1 88 ? 2.749 1.715 0.302 1.00 98.38 88 LEU A CA 1
ATOM 683 C C . LEU A 1 88 ? 2.767 1.553 1.830 1.00 98.38 88 LEU A C 1
ATOM 685 O O . LEU A 1 88 ? 2.077 2.296 2.526 1.00 98.38 88 LEU A O 1
ATOM 689 N N . ILE A 1 89 ? 3.605 0.663 2.373 1.00 97.69 89 ILE A N 1
ATOM 690 C CA . ILE A 1 89 ? 3.783 0.508 3.829 1.00 97.69 89 ILE A CA 1
ATOM 691 C C . ILE A 1 89 ? 4.144 1.852 4.471 1.00 97.69 89 ILE A C 1
ATOM 693 O O . ILE A 1 89 ? 3.507 2.261 5.444 1.00 97.69 89 ILE A O 1
ATOM 697 N N . LYS A 1 90 ? 5.124 2.575 3.914 1.00 96.38 90 LYS A N 1
ATOM 698 C CA . LYS A 1 90 ? 5.548 3.884 4.440 1.00 96.38 90 LYS A CA 1
ATOM 699 C C . LYS A 1 90 ? 4.464 4.951 4.289 1.00 96.38 90 LYS A C 1
ATOM 701 O O . LYS A 1 90 ? 4.283 5.760 5.198 1.00 96.38 90 LYS A O 1
ATOM 706 N N . GLN A 1 91 ? 3.713 4.938 3.190 1.00 96.25 91 GLN A N 1
ATOM 707 C CA . GLN A 1 91 ? 2.616 5.880 2.967 1.00 96.25 91 GLN A CA 1
ATOM 708 C C . GLN A 1 91 ? 1.493 5.714 4.001 1.00 96.25 91 GLN A C 1
ATOM 710 O O . GLN A 1 91 ? 0.981 6.704 4.534 1.00 96.25 91 GLN A O 1
ATOM 715 N N . ILE A 1 92 ? 1.118 4.473 4.314 1.00 97.12 92 ILE A N 1
ATOM 716 C CA . ILE A 1 92 ? 0.076 4.185 5.305 1.00 97.12 92 ILE A CA 1
ATOM 717 C C . ILE A 1 92 ? 0.595 4.438 6.717 1.00 97.12 92 ILE A C 1
ATOM 719 O O . ILE A 1 92 ? 0.008 5.235 7.452 1.00 97.12 92 ILE A O 1
ATOM 723 N N . ARG A 1 93 ? 1.715 3.817 7.093 1.00 94.19 93 ARG A N 1
ATOM 724 C CA . ARG A 1 93 ? 2.252 3.896 8.456 1.00 94.19 93 ARG A CA 1
ATOM 725 C C . ARG A 1 93 ? 2.734 5.305 8.794 1.00 94.19 93 ARG A C 1
ATOM 727 O O . ARG A 1 93 ? 2.231 5.911 9.737 1.00 94.19 93 ARG A O 1
ATOM 734 N N . ASP A 1 94 ? 3.673 5.834 8.017 1.00 90.06 94 ASP A N 1
ATOM 735 C CA . ASP A 1 94 ? 4.427 7.037 8.377 1.00 90.06 94 ASP A CA 1
ATOM 736 C C . ASP A 1 94 ? 3.669 8.305 7.940 1.00 90.06 94 ASP A C 1
ATOM 738 O O . ASP A 1 94 ? 3.408 9.199 8.749 1.00 90.06 94 ASP A O 1
ATOM 742 N N . ALA A 1 95 ? 3.258 8.373 6.670 1.00 83.44 95 ALA A N 1
ATOM 743 C CA . ALA A 1 95 ? 2.686 9.590 6.081 1.00 83.44 95 ALA A CA 1
ATOM 744 C C . ALA A 1 95 ? 1.188 9.803 6.362 1.00 83.44 95 ALA A C 1
ATOM 746 O O . ALA A 1 95 ? 0.686 10.918 6.174 1.00 83.44 95 ALA A O 1
ATOM 747 N N . SER A 1 96 ? 0.474 8.765 6.804 1.00 89.44 96 SER A N 1
ATOM 748 C CA . SER A 1 96 ? -0.960 8.838 7.108 1.00 89.44 96 SER A CA 1
ATOM 749 C C . SER A 1 96 ? -1.224 8.643 8.596 1.00 89.44 96 SER A C 1
ATOM 7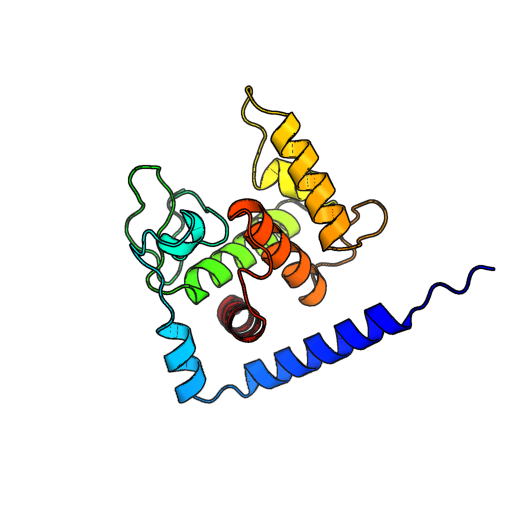51 O O . SER A 1 96 ? -1.562 9.610 9.276 1.00 89.44 96 SER A O 1
ATOM 753 N N . LEU A 1 97 ? -1.034 7.432 9.126 1.00 89.38 97 LEU A N 1
ATOM 754 C CA . LEU A 1 97 ? -1.410 7.114 10.506 1.00 89.38 97 LEU A CA 1
ATOM 755 C C . LEU A 1 97 ? -0.581 7.888 11.534 1.00 89.38 97 LEU A C 1
ATOM 757 O O . LEU A 1 97 ? -1.160 8.537 12.406 1.00 89.38 97 LEU A O 1
ATOM 761 N N . LEU A 1 98 ? 0.752 7.843 11.423 1.00 89.38 98 LEU A N 1
ATOM 762 C CA . LEU A 1 98 ? 1.659 8.517 12.356 1.00 89.38 98 LEU A CA 1
ATOM 763 C C . LEU A 1 98 ? 1.577 10.040 12.214 1.00 89.38 98 LEU A C 1
ATOM 765 O O . LEU A 1 98 ? 1.263 10.729 13.180 1.00 89.38 98 LEU A O 1
ATOM 769 N N . LYS A 1 99 ? 1.812 10.573 11.010 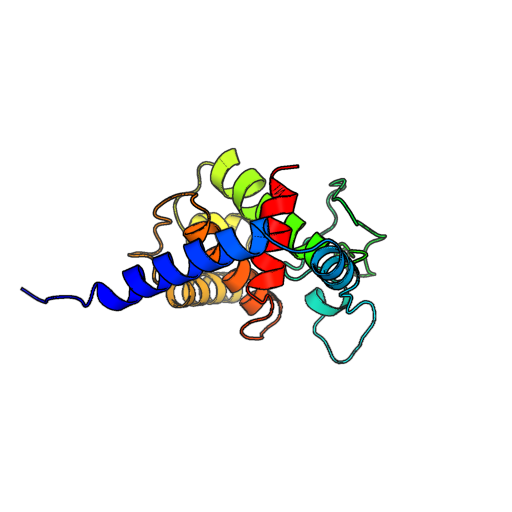1.00 92.12 99 LYS A N 1
ATOM 770 C CA . LYS A 1 99 ? 1.892 12.026 10.792 1.00 92.12 99 LYS A CA 1
ATOM 771 C C . LYS A 1 99 ? 0.576 12.769 11.057 1.00 92.12 99 LYS A C 1
ATOM 773 O O . LYS A 1 99 ? 0.618 13.923 11.472 1.00 92.12 99 LYS A O 1
ATOM 778 N N . HIS A 1 100 ? -0.576 12.139 10.817 1.00 90.88 100 HIS A N 1
ATOM 779 C CA . HIS A 1 100 ? -1.887 12.795 10.939 1.00 90.88 100 HIS A CA 1
ATOM 780 C C . HIS A 1 100 ? -2.732 12.277 12.098 1.00 90.88 100 HIS A C 1
ATOM 782 O O . HIS A 1 100 ? -3.887 12.677 12.213 1.00 90.88 100 HIS A O 1
ATOM 788 N N . ASN A 1 101 ? -2.169 11.424 12.960 1.00 92.31 101 ASN A N 1
ATOM 789 C CA . ASN A 1 101 ? -2.862 10.867 14.120 1.00 92.31 101 ASN A CA 1
ATOM 790 C C . ASN A 1 101 ? -4.239 10.293 13.758 1.00 92.31 101 ASN A C 1
ATOM 792 O O . ASN A 1 101 ? -5.249 10.614 14.378 1.00 92.31 101 ASN A O 1
ATOM 796 N N . LEU A 1 102 ? -4.276 9.468 12.712 1.00 93.94 102 LEU A N 1
ATOM 797 C CA . LEU A 1 102 ? -5.506 8.826 12.260 1.00 93.94 102 LEU A CA 1
ATOM 798 C C . LEU A 1 102 ? -5.708 7.508 13.012 1.00 93.94 102 LEU A C 1
ATOM 800 O O . LEU A 1 102 ? -4.770 6.721 13.149 1.00 93.94 102 LEU A O 1
ATOM 804 N N . TYR A 1 103 ? -6.940 7.281 13.471 1.00 95.50 103 TYR A N 1
ATOM 805 C CA . TYR A 1 103 ? -7.324 6.124 14.291 1.00 95.50 103 TYR A CA 1
ATOM 806 C C . TYR A 1 103 ? -8.513 5.343 13.715 1.00 95.50 103 TYR A C 1
ATOM 808 O O . TYR A 1 103 ? -8.999 4.408 14.343 1.00 95.50 103 TYR A O 1
ATOM 816 N N . THR A 1 104 ? -9.008 5.713 12.532 1.00 97.56 104 THR A N 1
ATOM 817 C CA . THR A 1 104 ? -10.143 5.044 11.883 1.00 97.56 104 THR A CA 1
ATOM 818 C C . THR A 1 104 ? -9.843 4.755 10.418 1.00 97.56 104 THR A C 1
ATOM 820 O O . THR A 1 104 ? -9.110 5.506 9.768 1.00 97.56 104 THR A O 1
ATOM 823 N N . ILE A 1 105 ? -10.437 3.685 9.884 1.00 97.38 105 ILE A N 1
ATOM 824 C CA . ILE A 1 105 ? -10.364 3.335 8.457 1.00 97.38 105 ILE A CA 1
ATOM 825 C C . ILE A 1 105 ? -10.920 4.475 7.603 1.00 97.38 105 ILE A C 1
ATOM 827 O O . ILE A 1 105 ? -10.306 4.858 6.612 1.00 97.38 105 ILE A O 1
ATOM 831 N N . GLU A 1 106 ? -12.034 5.079 8.016 1.00 96.00 106 GLU A N 1
ATOM 832 C CA . GLU A 1 106 ? -12.601 6.239 7.327 1.00 96.00 106 GLU A CA 1
ATOM 833 C C . GLU A 1 106 ? -11.607 7.406 7.247 1.00 96.00 106 GLU A C 1
ATOM 835 O O . GLU A 1 106 ? -11.397 7.962 6.168 1.00 96.00 106 GLU A O 1
ATOM 840 N N . GLY A 1 107 ? -10.972 7.765 8.367 1.00 95.38 107 GLY A N 1
ATOM 841 C CA . GLY A 1 107 ? -9.981 8.839 8.402 1.00 95.38 107 GLY A CA 1
ATOM 842 C C . GLY A 1 107 ? -8.767 8.526 7.530 1.00 95.38 107 GLY A C 1
ATOM 843 O O . GLY A 1 107 ? -8.301 9.395 6.790 1.00 95.38 107 GLY A O 1
ATOM 844 N N . LEU A 1 108 ? -8.290 7.277 7.571 1.00 96.62 108 LEU A N 1
ATOM 845 C CA . LEU A 1 108 ? -7.205 6.801 6.715 1.00 96.62 108 LEU A CA 1
ATOM 846 C C . LEU A 1 108 ? -7.553 6.954 5.234 1.00 96.62 108 LEU A C 1
ATOM 848 O O . LEU A 1 108 ? -6.779 7.562 4.499 1.00 96.62 108 LEU A O 1
ATOM 852 N N . ILE A 1 109 ? -8.706 6.452 4.793 1.00 95.62 109 ILE A N 1
ATOM 853 C CA . ILE A 1 109 ? -9.058 6.441 3.369 1.00 95.62 109 ILE A CA 1
ATOM 854 C C . ILE A 1 109 ? -9.413 7.822 2.846 1.00 95.62 109 ILE A C 1
ATOM 856 O O . ILE A 1 109 ? -8.938 8.179 1.772 1.00 95.62 109 ILE A O 1
ATOM 860 N N . LYS A 1 110 ? -10.112 8.658 3.621 1.00 93.50 110 LYS A N 1
ATOM 861 C CA . LYS A 1 110 ? -10.328 10.068 3.251 1.00 93.50 110 LYS A CA 1
ATOM 862 C C . LYS A 1 110 ? -9.020 10.820 3.014 1.00 93.50 110 LYS A C 1
ATOM 864 O O . LYS A 1 110 ? -8.986 11.738 2.202 1.00 93.50 110 LYS A O 1
ATOM 869 N N . ARG A 1 111 ? -7.949 10.454 3.722 1.00 92.69 111 ARG A N 1
ATOM 870 C CA . ARG A 1 111 ? -6.619 11.026 3.502 1.00 92.69 111 ARG A CA 1
ATOM 871 C C . ARG A 1 111 ? -5.885 10.373 2.332 1.00 92.69 111 ARG A C 1
ATOM 873 O O . ARG A 1 111 ? -5.253 11.081 1.555 1.00 92.69 111 ARG A O 1
ATOM 880 N N . TYR A 1 112 ? -5.902 9.047 2.265 1.00 92.31 112 TYR A N 1
ATOM 881 C CA . TYR A 1 112 ? -5.142 8.265 1.292 1.00 92.31 112 TYR A CA 1
ATOM 882 C C . TYR A 1 112 ? -5.673 8.447 -0.133 1.00 92.31 112 TYR A C 1
ATOM 884 O O . TYR A 1 112 ? -4.904 8.667 -1.064 1.00 92.31 112 TYR A O 1
ATOM 892 N N . SER A 1 113 ? -6.994 8.395 -0.278 1.00 88.06 113 SER A N 1
ATOM 893 C CA . SER A 1 113 ? -7.718 8.555 -1.532 1.00 88.06 113 SER A CA 1
ATOM 894 C C . SER A 1 113 ? -8.873 9.529 -1.287 1.00 88.06 113 SER A C 1
ATOM 896 O O . SER A 1 113 ? -10.015 9.107 -1.079 1.00 88.06 113 SER A O 1
ATOM 898 N N . PRO A 1 114 ? -8.578 10.842 -1.199 1.00 82.62 114 PRO A N 1
ATOM 899 C CA . PRO A 1 114 ? -9.608 11.834 -0.950 1.00 82.62 114 PRO A CA 1
ATOM 900 C C . PRO A 1 114 ? -10.668 11.753 -2.050 1.00 82.62 114 PRO A C 1
ATOM 902 O O . PRO A 1 114 ? -10.321 11.571 -3.223 1.00 82.62 114 PRO A O 1
ATOM 905 N N . PRO A 1 115 ? -11.956 11.881 -1.695 1.00 75.00 115 PRO A N 1
ATOM 906 C CA . PRO A 1 115 ? -13.012 11.875 -2.687 1.00 75.00 115 PRO A CA 1
ATOM 907 C C . PRO A 1 115 ? -12.748 13.010 -3.675 1.00 75.00 115 PRO A C 1
ATOM 909 O O . PRO A 1 115 ? -12.640 14.172 -3.292 1.00 75.00 115 PRO A O 1
ATOM 912 N N . SER A 1 116 ? -12.626 12.676 -4.957 1.00 70.00 116 SER A N 1
ATOM 913 C CA . SER A 1 116 ? -12.821 13.678 -5.999 1.00 70.00 116 SER A CA 1
ATOM 914 C C . SER A 1 116 ? -14.286 14.104 -5.970 1.00 70.00 116 SER A C 1
ATOM 916 O O . SER A 1 116 ? -15.139 13.232 -5.774 1.00 70.00 116 SER A O 1
ATOM 918 N N . ASP A 1 117 ? -14.577 15.373 -6.263 1.00 55.28 117 ASP A N 1
ATOM 919 C CA . ASP A 1 117 ? -15.932 15.962 -6.254 1.00 55.28 117 ASP A CA 1
ATOM 920 C C . ASP A 1 117 ? -16.993 15.163 -7.046 1.00 55.28 117 ASP A C 1
ATOM 922 O O . ASP A 1 117 ? -18.189 15.361 -6.865 1.00 55.28 117 ASP A O 1
ATOM 926 N N . ASN A 1 118 ? -16.573 14.200 -7.874 1.00 57.38 118 ASN A N 1
ATOM 927 C CA . ASN A 1 118 ? -17.422 13.441 -8.783 1.00 57.38 118 ASN A CA 1
ATOM 928 C C . ASN A 1 118 ? -17.640 11.953 -8.421 1.00 57.38 118 ASN A C 1
ATOM 930 O O . ASN A 1 118 ? -18.215 11.243 -9.243 1.00 57.38 118 ASN A O 1
ATOM 934 N N . ASN A 1 119 ? -17.182 11.430 -7.265 1.00 63.75 119 ASN A N 1
ATOM 935 C CA . ASN A 1 119 ? -17.469 10.023 -6.901 1.00 63.75 119 ASN A CA 1
ATOM 936 C C . ASN A 1 119 ? -17.401 9.690 -5.386 1.00 63.75 119 ASN A C 1
ATOM 938 O O . ASN A 1 119 ? -16.468 9.013 -4.939 1.00 63.75 119 ASN A O 1
ATOM 942 N N . PRO A 1 120 ? -18.385 10.125 -4.576 1.00 72.81 120 PRO A N 1
ATOM 943 C CA . PRO A 1 120 ? -18.462 9.765 -3.158 1.00 72.81 120 PRO A CA 1
ATOM 944 C C . PRO A 1 120 ? -18.766 8.273 -2.922 1.00 72.81 120 PRO A C 1
ATOM 946 O O . PRO A 1 120 ? -18.348 7.725 -1.904 1.00 72.81 120 PRO A O 1
ATOM 949 N N . GLU A 1 121 ? -19.442 7.588 -3.851 1.00 75.38 121 GLU A N 1
ATOM 950 C CA . GLU A 1 121 ? -19.761 6.155 -3.729 1.00 75.38 121 GLU A CA 1
ATOM 951 C C . GLU A 1 121 ? -18.500 5.285 -3.679 1.00 75.38 121 GLU A C 1
ATOM 953 O O . GLU A 1 121 ? -18.427 4.335 -2.898 1.00 75.38 121 GLU A O 1
ATOM 958 N N . ASN A 1 122 ? -17.463 5.648 -4.443 1.00 85.94 122 ASN A N 1
ATOM 959 C CA . ASN A 1 122 ? -16.179 4.952 -4.403 1.00 85.94 122 ASN A CA 1
ATOM 960 C C . ASN A 1 122 ? -15.526 5.014 -3.010 1.00 85.94 122 ASN A C 1
ATOM 962 O O . ASN A 1 122 ? -15.002 4.011 -2.532 1.00 85.94 122 ASN A O 1
ATOM 966 N N . LEU A 1 123 ? -15.613 6.160 -2.323 1.00 90.44 123 LEU A N 1
ATOM 967 C CA . LEU A 1 123 ? -15.086 6.308 -0.962 1.00 90.44 123 LEU A CA 1
ATOM 968 C C . LEU A 1 123 ? -15.796 5.365 0.022 1.00 90.44 123 LEU A C 1
ATOM 970 O O . LEU A 1 123 ? -15.133 4.676 0.798 1.00 90.44 123 LEU A O 1
ATOM 974 N N . TYR A 1 124 ? -17.131 5.310 -0.015 1.00 91.81 124 TYR A N 1
ATOM 975 C CA . TYR A 1 124 ? -17.902 4.436 0.875 1.00 91.81 124 TYR A CA 1
ATOM 976 C C . TYR A 1 124 ? -17.635 2.954 0.604 1.00 91.81 124 TYR A C 1
ATOM 978 O O . TYR A 1 124 ? -17.421 2.197 1.552 1.00 91.81 124 TYR A O 1
ATOM 986 N N . ASN A 1 125 ? -17.565 2.553 -0.668 1.00 94.19 125 ASN A N 1
ATOM 987 C CA . ASN A 1 125 ? -17.231 1.181 -1.056 1.00 94.19 125 ASN A CA 1
ATOM 988 C C . ASN A 1 125 ? -15.829 0.776 -0.582 1.00 94.19 125 ASN A C 1
ATOM 990 O O . ASN A 1 125 ? -15.634 -0.353 -0.136 1.00 94.19 125 ASN A O 1
ATOM 994 N N . TYR A 1 126 ? -14.866 1.698 -0.621 1.00 95.62 126 TYR A N 1
ATOM 995 C CA . TYR A 1 126 ? -13.510 1.459 -0.129 1.00 95.62 126 TYR A CA 1
ATOM 996 C C . TYR A 1 126 ? -13.487 1.253 1.391 1.00 95.62 126 TYR A C 1
ATOM 998 O O . TYR A 1 126 ? -12.922 0.279 1.893 1.00 95.62 126 TYR A O 1
ATOM 1006 N N . ILE A 1 127 ? -14.152 2.136 2.137 1.00 96.50 127 ILE A N 1
ATOM 1007 C CA . ILE A 1 127 ? -14.240 2.032 3.598 1.00 96.50 127 ILE A CA 1
ATOM 1008 C C . ILE A 1 127 ? -14.932 0.726 4.005 1.00 96.50 127 ILE A C 1
ATOM 1010 O O . ILE A 1 127 ? -14.426 0.012 4.870 1.00 96.50 127 ILE A O 1
ATOM 1014 N N . ASP A 1 128 ? -16.057 0.384 3.374 1.00 97.25 128 ASP A N 1
ATOM 1015 C CA . ASP A 1 128 ? -16.790 -0.856 3.648 1.00 97.25 128 ASP A CA 1
ATOM 1016 C C . ASP A 1 128 ? -15.952 -2.101 3.324 1.00 97.25 128 ASP A C 1
ATOM 1018 O O . ASP A 1 128 ? -15.855 -3.017 4.147 1.00 97.25 128 ASP A O 1
ATOM 1022 N N . PHE A 1 129 ? -15.272 -2.108 2.173 1.00 97.62 129 PHE A N 1
ATOM 1023 C CA . PHE A 1 129 ? -14.352 -3.181 1.809 1.00 97.62 129 PHE A CA 1
ATOM 1024 C C . PHE A 1 129 ? -13.265 -3.370 2.871 1.00 97.62 129 PHE A C 1
ATOM 1026 O O . PHE A 1 129 ? -13.049 -4.490 3.332 1.00 97.62 129 PHE A O 1
ATOM 1033 N N . LEU A 1 130 ? -12.606 -2.293 3.306 1.00 97.69 130 LEU A N 1
ATOM 1034 C CA . LEU A 1 130 ? -11.532 -2.388 4.294 1.00 97.69 130 LEU A CA 1
ATOM 1035 C C . LEU A 1 130 ? -12.023 -2.758 5.688 1.00 97.69 130 LEU A C 1
ATOM 1037 O O . LEU A 1 130 ? -11.340 -3.511 6.380 1.00 97.69 130 LEU A O 1
ATOM 1041 N N . ASN A 1 131 ? -13.205 -2.304 6.103 1.00 97.81 131 ASN A N 1
ATOM 1042 C CA . ASN A 1 131 ? -13.806 -2.756 7.359 1.00 97.81 131 ASN A CA 1
ATOM 1043 C C . ASN A 1 131 ? -14.008 -4.278 7.347 1.00 97.81 131 ASN A C 1
ATOM 1045 O O . ASN A 1 131 ? -13.644 -4.959 8.306 1.00 97.81 131 ASN A O 1
ATOM 1049 N N . LYS A 1 132 ? -14.518 -4.828 6.238 1.00 97.31 132 LYS A N 1
ATOM 1050 C CA . LYS A 1 132 ? -14.703 -6.278 6.062 1.00 97.31 132 LYS A CA 1
ATOM 1051 C C . LYS A 1 132 ? -13.377 -7.028 5.967 1.00 97.31 132 LYS A C 1
ATOM 1053 O O . LYS A 1 132 ? -13.242 -8.089 6.565 1.00 97.31 132 LYS A O 1
ATOM 1058 N N . HIS A 1 133 ? -12.411 -6.480 5.232 1.00 96.75 133 HIS A N 1
ATOM 1059 C CA . HIS A 1 133 ? -11.102 -7.097 5.019 1.00 96.75 133 HIS A CA 1
ATOM 1060 C C . HIS A 1 133 ? -10.288 -7.176 6.315 1.00 96.75 133 HIS A C 1
ATOM 1062 O O . HIS A 1 133 ? -9.677 -8.200 6.607 1.00 96.75 133 HIS A O 1
ATOM 1068 N N . THR A 1 134 ? -10.279 -6.097 7.097 1.00 95.88 134 THR A N 1
ATOM 1069 C CA . THR A 1 134 ? -9.488 -6.007 8.333 1.00 95.88 134 THR A CA 1
ATOM 1070 C C . THR A 1 134 ? -10.187 -6.651 9.529 1.00 95.88 134 THR A C 1
ATOM 1072 O O . THR A 1 134 ? -9.517 -7.147 10.433 1.00 95.88 134 THR A O 1
ATOM 1075 N N . GLY A 1 135 ? -11.525 -6.636 9.561 1.00 96.62 135 GLY A N 1
ATOM 1076 C CA . GLY A 1 135 ? -12.311 -7.097 10.706 1.00 96.62 135 GLY A CA 1
ATOM 1077 C C . GLY A 1 135 ? -12.197 -6.193 11.938 1.00 96.62 135 GLY A C 1
ATOM 1078 O O . GLY A 1 135 ? -12.535 -6.621 13.042 1.00 96.62 135 GLY A O 1
ATOM 1079 N N . PHE A 1 136 ? -11.708 -4.960 11.781 1.00 95.81 136 PHE A N 1
ATOM 1080 C CA . PHE A 1 136 ? -11.539 -4.030 12.891 1.00 95.81 136 PHE A CA 1
ATOM 1081 C C . PHE A 1 136 ? -12.882 -3.573 13.461 1.00 95.81 136 PHE A C 1
ATOM 1083 O O . PHE A 1 136 ? -13.800 -3.176 12.737 1.00 95.81 136 PHE A O 1
ATOM 1090 N N . GLN A 1 137 ? -12.996 -3.603 14.788 1.00 94.62 137 GLN A N 1
ATOM 1091 C CA . GLN A 1 137 ? -14.234 -3.251 15.470 1.00 94.62 137 GLN A CA 1
ATOM 1092 C C . GLN A 1 137 ? -14.589 -1.781 15.216 1.00 94.62 137 GLN A C 1
ATOM 1094 O O . GLN A 1 137 ? -13.801 -0.884 15.505 1.00 94.62 137 GLN A O 1
ATOM 1099 N N . ASN A 1 138 ? -15.791 -1.536 14.688 1.00 93.69 138 ASN A N 1
ATOM 1100 C CA . ASN A 1 138 ? -16.300 -0.199 14.356 1.00 93.69 138 ASN A CA 1
ATOM 1101 C C . ASN A 1 138 ? -15.374 0.612 13.423 1.00 93.69 138 ASN A C 1
ATOM 1103 O O . ASN A 1 138 ? -15.392 1.841 13.457 1.00 93.69 138 ASN A O 1
ATOM 1107 N N . GLY A 1 139 ? -14.531 -0.060 12.629 1.00 93.62 139 GLY A N 1
ATOM 1108 C CA . GLY A 1 139 ? -13.539 0.594 11.772 1.00 93.62 139 GLY A CA 1
ATOM 1109 C C . GLY A 1 139 ? -12.436 1.340 12.530 1.00 93.62 139 GLY A C 1
ATOM 1110 O O . GLY A 1 139 ? -11.736 2.161 11.933 1.00 93.62 139 GLY A O 1
ATOM 1111 N N . ILE A 1 140 ? -12.283 1.081 13.832 1.00 96.50 140 ILE A N 1
ATOM 1112 C CA . ILE A 1 140 ? -11.224 1.647 14.671 1.00 96.50 140 ILE A CA 1
ATOM 1113 C C . ILE A 1 140 ? -9.936 0.875 14.411 1.00 96.50 140 ILE A C 1
ATOM 1115 O O . ILE A 1 140 ? -9.888 -0.340 14.569 1.00 96.50 140 ILE A O 1
ATOM 1119 N N . ILE A 1 141 ? -8.879 1.592 14.048 1.00 96.31 141 ILE A N 1
ATOM 1120 C CA . ILE A 1 141 ? -7.544 1.026 13.879 1.00 96.31 141 ILE A CA 1
ATOM 1121 C C . ILE A 1 141 ? -6.969 0.801 15.287 1.00 96.31 141 ILE A C 1
ATOM 1123 O O . ILE A 1 141 ? -6.764 1.782 16.006 1.00 96.31 141 ILE A O 1
ATOM 1127 N N . PRO A 1 142 ? -6.748 -0.457 15.711 1.00 93.00 142 PRO A N 1
ATOM 1128 C CA . PRO A 1 142 ? -6.480 -0.773 17.116 1.00 93.00 142 PRO A CA 1
ATOM 1129 C C . PRO A 1 142 ? -5.086 -0.332 17.575 1.00 93.00 142 PRO A C 1
ATOM 1131 O O . PRO A 1 142 ? -4.904 0.048 18.729 1.00 93.00 142 PRO A O 1
ATOM 1134 N N . ASP A 1 143 ? -4.108 -0.372 16.674 1.00 91.12 143 ASP A N 1
ATOM 1135 C CA . ASP A 1 143 ? -2.714 -0.043 16.939 1.00 91.12 143 ASP A CA 1
ATOM 1136 C C . ASP A 1 143 ? -1.988 0.330 15.632 1.00 91.12 143 ASP A C 1
ATOM 1138 O O . ASP A 1 143 ? -2.599 0.526 14.581 1.00 91.12 143 ASP A O 1
ATOM 1142 N N . ARG A 1 144 ? -0.664 0.483 15.690 1.00 88.81 144 ARG A N 1
ATOM 1143 C CA . ARG A 1 144 ? 0.192 0.716 14.512 1.00 88.81 144 ARG A CA 1
ATOM 1144 C C . ARG A 1 144 ? 1.206 -0.411 14.340 1.00 88.81 144 ARG A C 1
ATOM 1146 O O . ARG A 1 144 ? 2.250 -0.221 13.715 1.00 88.81 144 ARG A O 1
ATOM 1153 N N . GLU A 1 145 ? 0.894 -1.568 14.911 1.00 88.81 145 GLU A N 1
ATOM 1154 C CA . GLU A 1 145 ? 1.736 -2.745 14.851 1.00 88.81 145 GLU A CA 1
ATOM 1155 C C . GLU A 1 145 ? 1.640 -3.398 13.479 1.00 88.81 145 GLU A C 1
ATOM 1157 O O . GLU A 1 145 ? 0.707 -3.206 12.697 1.00 88.81 145 GLU A O 1
ATOM 1162 N N . SER A 1 146 ? 2.639 -4.211 13.179 1.00 88.25 146 SER A N 1
ATOM 1163 C CA . SER A 1 146 ? 2.803 -4.815 11.862 1.00 88.25 146 SER A CA 1
ATOM 1164 C C . SER A 1 146 ? 1.592 -5.588 11.346 1.00 88.25 146 SER A C 1
ATOM 1166 O O . SER A 1 146 ? 1.283 -5.500 10.162 1.00 88.25 146 SER A O 1
ATOM 1168 N N . VAL A 1 147 ? 0.893 -6.321 12.216 1.00 90.94 147 VAL A N 1
ATOM 1169 C CA . VAL A 1 147 ? -0.309 -7.073 11.828 1.00 90.94 147 VAL A CA 1
ATOM 1170 C C . VAL A 1 147 ? -1.384 -6.121 11.306 1.00 90.94 147 VAL A C 1
ATOM 1172 O O . VAL A 1 147 ? -1.942 -6.343 10.232 1.00 90.94 147 VAL A O 1
ATOM 1175 N N . THR A 1 148 ? -1.617 -5.026 12.026 1.00 93.75 148 THR A N 1
ATOM 1176 C CA . THR A 1 148 ? -2.569 -3.982 11.648 1.00 93.75 148 THR A CA 1
ATOM 1177 C C . THR A 1 148 ? -2.160 -3.306 10.345 1.00 93.75 148 THR A C 1
ATOM 1179 O O . THR A 1 148 ? -2.975 -3.189 9.428 1.00 93.75 148 THR A O 1
ATOM 1182 N N . ILE A 1 149 ? -0.885 -2.924 10.213 1.00 95.56 149 ILE A N 1
ATOM 1183 C CA . ILE A 1 149 ? -0.366 -2.315 8.981 1.00 95.56 149 ILE A CA 1
ATOM 1184 C C . ILE A 1 149 ? -0.485 -3.278 7.799 1.00 95.56 149 ILE A C 1
ATOM 1186 O O . ILE A 1 149 ? -0.888 -2.854 6.718 1.00 95.56 149 ILE A O 1
ATOM 1190 N N . LYS A 1 150 ? -0.225 -4.573 7.999 1.00 95.81 150 LYS A N 1
ATOM 1191 C CA . LYS A 1 150 ? -0.351 -5.587 6.951 1.00 95.81 150 LYS A CA 1
ATOM 1192 C C . LYS A 1 150 ? -1.772 -5.696 6.441 1.00 95.81 150 LYS A C 1
ATOM 1194 O O . LYS A 1 150 ? -1.975 -5.655 5.230 1.00 95.81 150 LYS A O 1
ATOM 1199 N N . LEU A 1 151 ? -2.744 -5.816 7.342 1.00 96.56 151 LEU A N 1
ATOM 1200 C CA . LEU A 1 151 ? -4.158 -5.914 6.974 1.00 96.56 151 LEU A CA 1
ATOM 1201 C C . LEU A 1 151 ? -4.622 -4.674 6.199 1.00 96.56 151 LEU A C 1
ATOM 1203 O O . LEU A 1 151 ? -5.339 -4.800 5.212 1.00 96.56 151 LEU A O 1
ATOM 1207 N N . LEU A 1 152 ? -4.164 -3.483 6.593 1.00 98.12 152 LEU A N 1
ATOM 1208 C CA . LEU A 1 152 ? -4.466 -2.246 5.871 1.00 98.12 152 LEU A CA 1
ATOM 1209 C C . LEU A 1 152 ? -3.803 -2.206 4.487 1.00 98.12 152 LEU A C 1
ATOM 1211 O O . LEU A 1 152 ? -4.472 -1.935 3.497 1.00 98.12 152 LEU A O 1
ATOM 1215 N N . VAL A 1 153 ? -2.502 -2.486 4.401 1.00 98.31 153 VAL A N 1
ATOM 1216 C CA . VAL A 1 153 ? -1.719 -2.420 3.154 1.00 98.31 153 VAL A CA 1
ATOM 1217 C C . VAL A 1 153 ? -2.196 -3.449 2.132 1.00 98.31 153 VAL A C 1
ATOM 1219 O O . VAL A 1 153 ? -2.370 -3.113 0.963 1.00 98.31 153 VAL A O 1
ATOM 1222 N N . THR A 1 154 ? -2.420 -4.692 2.562 1.00 98.12 154 THR A N 1
ATOM 1223 C CA . THR A 1 154 ? -2.908 -5.766 1.683 1.00 98.12 154 THR A CA 1
ATOM 1224 C C . THR A 1 154 ? -4.346 -5.510 1.240 1.00 98.12 154 THR A C 1
ATOM 1226 O O . THR A 1 154 ? -4.631 -5.628 0.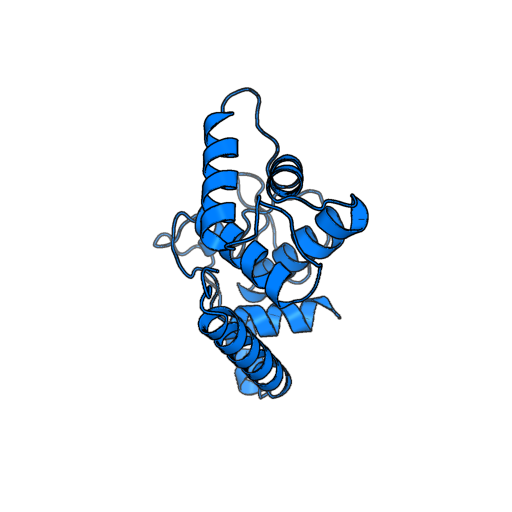052 1.00 98.12 154 THR A O 1
ATOM 1229 N N . GLY A 1 155 ? -5.217 -5.041 2.138 1.00 98.06 155 GLY A N 1
ATOM 1230 C CA . GLY A 1 155 ? -6.573 -4.629 1.780 1.00 98.06 155 GLY A CA 1
ATOM 1231 C C . GLY A 1 155 ? -6.601 -3.468 0.782 1.00 98.06 155 GLY A C 1
ATOM 1232 O O . GLY A 1 155 ? -7.349 -3.511 -0.191 1.00 98.06 155 GLY A O 1
ATOM 1233 N N . ILE A 1 156 ? -5.758 -2.449 0.973 1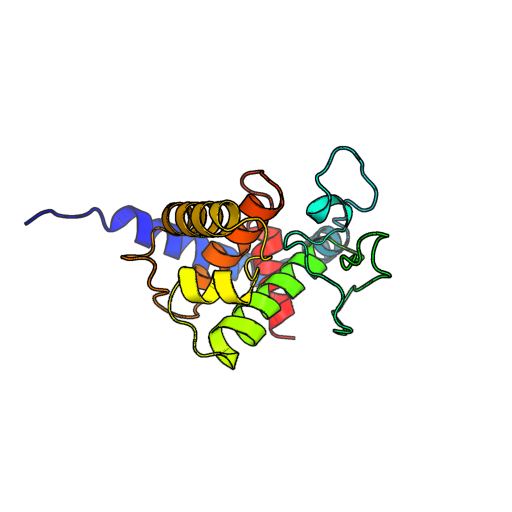.00 98.31 156 ILE A N 1
ATOM 1234 C CA . ILE A 1 156 ? -5.627 -1.327 0.032 1.00 98.31 156 ILE A CA 1
ATOM 1235 C C . ILE A 1 156 ? -5.173 -1.836 -1.334 1.00 98.31 156 ILE A C 1
ATOM 1237 O O . ILE A 1 156 ? -5.825 -1.562 -2.335 1.00 98.31 156 ILE A O 1
ATOM 1241 N N . ALA A 1 157 ? -4.112 -2.641 -1.382 1.00 98.31 157 ALA A N 1
ATOM 1242 C CA . ALA A 1 157 ? -3.623 -3.203 -2.636 1.00 98.31 157 ALA A CA 1
ATOM 1243 C C . ALA A 1 157 ? -4.681 -4.049 -3.363 1.00 98.31 157 ALA A C 1
ATOM 1245 O O . ALA A 1 157 ? -4.807 -3.958 -4.587 1.00 98.31 157 ALA A O 1
ATOM 1246 N N . ASP A 1 158 ? -5.453 -4.844 -2.624 1.00 98.25 158 ASP A N 1
ATOM 1247 C CA . ASP A 1 158 ? -6.512 -5.677 -3.188 1.00 98.25 158 ASP A CA 1
ATOM 1248 C C . ASP A 1 158 ? -7.647 -4.827 -3.785 1.00 98.25 158 ASP A C 1
ATOM 1250 O O . ASP A 1 158 ? -8.084 -5.076 -4.915 1.00 98.25 158 ASP A O 1
ATOM 1254 N N . PHE A 1 159 ? -8.081 -3.784 -3.068 1.00 97.25 159 PHE A N 1
ATOM 1255 C CA . PHE A 1 159 ? -9.107 -2.853 -3.544 1.00 97.25 159 PHE A CA 1
ATOM 1256 C C . PHE A 1 159 ? -8.640 -2.081 -4.786 1.00 97.25 159 PHE A C 1
ATOM 1258 O O . PHE A 1 159 ? -9.314 -2.097 -5.814 1.00 97.25 159 PHE A O 1
ATOM 1265 N N . GLU A 1 160 ? -7.447 -1.480 -4.728 1.00 96.31 160 GLU A N 1
ATOM 1266 C CA . GLU A 1 160 ? -6.855 -0.663 -5.802 1.00 96.31 160 GLU A CA 1
ATOM 1267 C C . GLU A 1 160 ? -6.675 -1.422 -7.123 1.00 96.31 160 GLU A C 1
ATOM 1269 O O . GLU A 1 160 ? -6.654 -0.827 -8.204 1.00 96.31 160 GLU A O 1
ATOM 1274 N N . ASN A 1 161 ? -6.520 -2.744 -7.049 1.00 96.44 161 ASN A N 1
ATOM 1275 C CA . ASN A 1 161 ? -6.295 -3.589 -8.217 1.00 96.44 161 ASN A CA 1
ATOM 1276 C C . ASN A 1 161 ? -7.499 -4.473 -8.561 1.00 96.44 161 ASN A C 1
ATOM 1278 O O . ASN A 1 161 ? -7.419 -5.213 -9.543 1.00 96.44 161 ASN A O 1
ATOM 1282 N N . GLY A 1 162 ? -8.593 -4.414 -7.790 1.00 95.69 162 GLY A N 1
ATOM 1283 C CA . GLY A 1 162 ? -9.791 -5.233 -7.993 1.00 95.69 162 GLY A CA 1
ATOM 1284 C C . GLY A 1 162 ? -9.520 -6.741 -7.938 1.00 95.69 162 GLY A C 1
ATOM 1285 O O . GLY A 1 162 ? -10.147 -7.509 -8.669 1.00 95.69 162 GLY A O 1
ATOM 1286 N N . ARG A 1 163 ? -8.536 -7.177 -7.142 1.00 94.25 163 ARG A N 1
ATOM 1287 C CA . ARG A 1 163 ? -8.083 -8.577 -7.050 1.00 94.25 163 ARG A CA 1
ATOM 1288 C C . ARG A 1 163 ? -7.784 -8.928 -5.603 1.00 94.25 163 ARG A C 1
ATOM 1290 O O . ARG A 1 163 ? -7.288 -8.094 -4.869 1.00 94.25 163 ARG A O 1
ATOM 1297 N N . SER A 1 164 ? -8.033 -10.170 -5.204 1.00 93.69 164 SER A N 1
ATOM 1298 C CA . SER A 1 164 ? -7.644 -10.652 -3.875 1.00 93.69 164 SER A CA 1
ATOM 1299 C C . SER A 1 164 ? -6.197 -11.142 -3.855 1.00 93.69 164 SER A C 1
ATOM 1301 O O . SER A 1 164 ? -5.785 -11.809 -4.809 1.00 93.69 164 SER A O 1
ATOM 1303 N N . ARG A 1 165 ? -5.500 -10.960 -2.729 1.00 92.44 165 ARG A N 1
ATOM 1304 C CA . ARG A 1 165 ? -4.132 -11.459 -2.482 1.00 92.44 165 ARG A CA 1
ATOM 1305 C C . ARG A 1 165 ? -3.121 -10.949 -3.511 1.00 92.44 165 ARG A C 1
ATOM 1307 O O . ARG A 1 165 ? -2.327 -11.718 -4.047 1.00 92.44 165 ARG A O 1
ATOM 1314 N N . VAL A 1 166 ? -3.161 -9.652 -3.798 1.00 96.00 166 VAL A N 1
ATOM 1315 C CA . VAL A 1 166 ? -2.210 -8.987 -4.705 1.00 96.00 166 VAL A CA 1
ATOM 1316 C C . VAL A 1 166 ? -0.789 -9.010 -4.148 1.00 96.00 166 VAL A C 1
ATOM 1318 O O . VAL A 1 166 ? 0.169 -9.113 -4.910 1.00 96.00 166 VAL A O 1
ATOM 1321 N N . ILE A 1 167 ? -0.656 -8.918 -2.826 1.00 96.88 167 ILE A N 1
ATOM 1322 C CA . ILE A 1 167 ? 0.619 -8.990 -2.116 1.00 96.88 167 ILE A CA 1
ATOM 1323 C C . ILE A 1 167 ? 0.631 -10.296 -1.325 1.00 96.88 167 ILE A C 1
ATOM 1325 O O . ILE A 1 167 ? -0.203 -10.489 -0.440 1.00 96.88 167 ILE A O 1
ATOM 1329 N N . ASP A 1 168 ? 1.568 -11.186 -1.642 1.00 92.38 168 ASP A N 1
ATOM 1330 C CA . ASP A 1 168 ? 1.801 -12.377 -0.832 1.00 92.38 168 ASP A CA 1
ATOM 1331 C C . ASP A 1 168 ? 2.591 -12.059 0.447 1.00 92.38 168 ASP A C 1
ATOM 1333 O O . ASP A 1 168 ? 3.192 -10.993 0.611 1.00 92.38 168 ASP A O 1
ATOM 1337 N N . ASP A 1 169 ? 2.564 -13.005 1.382 1.00 91.19 169 ASP A N 1
ATOM 1338 C CA . ASP A 1 169 ? 3.182 -12.856 2.693 1.00 91.19 169 ASP A CA 1
ATOM 1339 C C . ASP A 1 169 ? 4.687 -12.600 2.608 1.00 91.19 169 ASP A C 1
ATOM 1341 O O . ASP A 1 169 ? 5.199 -11.728 3.305 1.00 91.19 169 ASP A O 1
ATOM 1345 N N . GLU A 1 170 ? 5.395 -13.333 1.758 1.00 91.12 170 GLU A N 1
ATOM 1346 C CA . GLU A 1 170 ? 6.849 -13.263 1.679 1.00 91.12 170 GLU A CA 1
ATOM 1347 C C . GLU A 1 170 ? 7.313 -11.896 1.165 1.00 91.12 170 GLU A C 1
ATOM 1349 O O . GLU A 1 170 ? 8.163 -11.253 1.790 1.00 91.12 170 GLU A O 1
ATOM 1354 N N . ILE A 1 171 ? 6.684 -11.405 0.094 1.00 95.12 171 ILE A N 1
ATOM 1355 C CA . ILE A 1 171 ? 6.908 -10.055 -0.425 1.00 95.12 171 ILE A CA 1
ATOM 1356 C C . ILE A 1 171 ? 6.554 -9.014 0.633 1.00 95.12 171 ILE A C 1
ATOM 1358 O O . ILE A 1 171 ? 7.326 -8.073 0.829 1.00 95.12 171 ILE A O 1
ATOM 1362 N N . TYR A 1 172 ? 5.412 -9.159 1.316 1.00 95.50 172 TYR A N 1
ATOM 1363 C CA . TYR A 1 172 ? 5.001 -8.202 2.342 1.00 95.50 172 TYR A CA 1
ATOM 1364 C C . TYR A 1 172 ? 6.056 -8.080 3.441 1.00 95.50 172 TYR A C 1
ATOM 1366 O O . TYR A 1 172 ? 6.489 -6.973 3.756 1.00 95.50 172 TYR A O 1
ATOM 1374 N N . PHE A 1 173 ? 6.484 -9.199 4.027 1.00 92.50 173 PHE A N 1
ATOM 1375 C CA . PHE A 1 173 ? 7.402 -9.153 5.161 1.00 92.50 173 PHE A CA 1
ATOM 1376 C C . PHE A 1 173 ? 8.798 -8.687 4.761 1.00 92.50 173 PHE A C 1
ATOM 1378 O O . PHE A 1 173 ? 9.442 -7.970 5.528 1.00 92.50 173 PHE A O 1
ATOM 1385 N N . PHE A 1 174 ? 9.257 -9.029 3.557 1.00 93.50 174 PHE A N 1
ATOM 1386 C CA . PHE A 1 174 ? 10.515 -8.494 3.057 1.00 93.50 174 PHE A CA 1
ATOM 1387 C C . PHE A 1 174 ? 10.425 -6.981 2.797 1.00 93.50 174 PHE A C 1
ATOM 1389 O O . PHE A 1 174 ? 11.293 -6.229 3.239 1.00 93.50 174 PHE A O 1
ATOM 1396 N N . ALA A 1 175 ? 9.341 -6.499 2.182 1.00 96.06 175 ALA A N 1
ATOM 1397 C CA . ALA A 1 175 ? 9.092 -5.066 2.010 1.00 96.06 175 ALA A CA 1
ATOM 1398 C C . ALA A 1 175 ? 8.980 -4.322 3.351 1.00 96.06 175 ALA A C 1
ATOM 1400 O O . ALA A 1 175 ? 9.464 -3.196 3.487 1.00 96.06 175 ALA A O 1
ATOM 1401 N N . GLU A 1 176 ? 8.354 -4.947 4.349 1.00 93.81 176 GLU A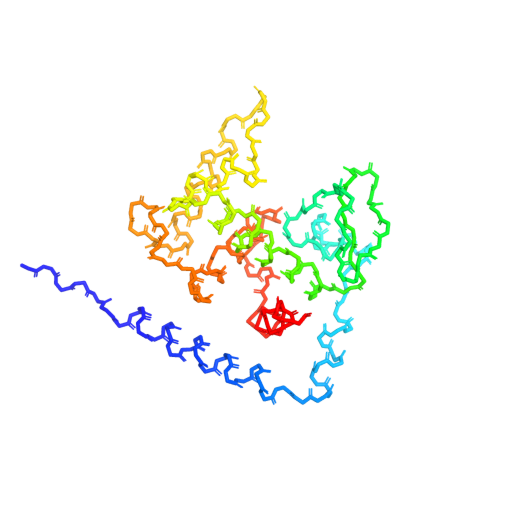 N 1
ATOM 1402 C CA . GLU A 1 176 ? 8.256 -4.413 5.701 1.00 93.81 176 GLU A CA 1
ATOM 1403 C C . GLU A 1 176 ? 9.636 -4.300 6.353 1.00 93.81 176 GLU A C 1
ATOM 1405 O O . GLU A 1 176 ? 9.948 -3.239 6.893 1.00 93.81 176 GLU A O 1
ATOM 1410 N N . LEU A 1 177 ? 10.488 -5.325 6.251 1.00 90.81 177 LEU A N 1
ATOM 1411 C CA . LEU A 1 177 ? 11.869 -5.275 6.742 1.00 90.81 177 LEU A CA 1
ATOM 1412 C C . LEU A 1 177 ? 12.640 -4.108 6.107 1.00 90.81 177 LEU A C 1
ATOM 1414 O O . LEU A 1 177 ? 13.234 -3.299 6.818 1.00 90.81 177 LEU A O 1
ATOM 1418 N N . LEU A 1 178 ? 12.544 -3.964 4.782 1.00 91.81 178 LEU A N 1
ATOM 1419 C CA . LEU A 1 178 ? 13.160 -2.859 4.043 1.00 91.81 178 LEU A CA 1
ATOM 1420 C C . LEU A 1 178 ? 12.592 -1.486 4.437 1.00 91.81 178 LEU A C 1
ATOM 1422 O O . LEU A 1 178 ? 13.217 -0.464 4.172 1.00 91.81 178 LEU A O 1
ATOM 1426 N N . SER A 1 179 ? 11.402 -1.409 5.042 1.00 90.06 179 SER A N 1
ATOM 1427 C CA . SER A 1 179 ? 10.779 -0.134 5.432 1.00 90.06 179 SER A CA 1
ATOM 1428 C C . SER A 1 179 ? 11.438 0.539 6.644 1.00 90.06 179 SER A C 1
ATOM 1430 O O . SER A 1 179 ? 11.162 1.720 6.890 1.00 90.06 179 SER A O 1
ATOM 1432 N N . TYR A 1 180 ? 12.265 -0.207 7.387 1.00 84.75 180 TYR A N 1
ATOM 1433 C CA . TYR A 1 180 ? 13.008 0.248 8.568 1.00 84.75 180 TYR A CA 1
ATOM 1434 C C . TYR A 1 180 ? 14.448 0.685 8.258 1.00 84.75 180 TYR A C 1
ATOM 1436 O O . TYR A 1 180 ? 15.117 1.220 9.138 1.00 84.75 180 TYR A O 1
ATOM 1444 N N . THR A 1 181 ? 14.901 0.473 7.021 1.00 75.06 181 THR A N 1
ATOM 1445 C CA . THR A 1 181 ? 16.207 0.890 6.484 1.00 75.06 181 THR A CA 1
ATOM 1446 C C . THR A 1 181 ? 16.029 1.985 5.441 1.00 75.06 181 THR A C 1
ATOM 1448 O O . THR A 1 181 ? 16.836 2.932 5.432 1.00 75.06 181 THR A O 1
#

Radius of gyration: 16.47 Å; chains: 1; bounding box: 43×35×47 Å

pLDDT: mean 88.14, std 14.92, range [36.81, 98.62]

Sequence (181 aa):
MKNFILIGSIVLIVLLTSNKIKASSLTEEDKNRLLAVSYLGNQSYPLGIRNNNPGNLKDDGSQWQGRMTSDSKGFVRFTAFVWGVRALIKQIRDASLLKHNLYTIEGLIKRYSPPSDNNPENLYNYIDFLNKHTGFQNGIIPDRESVTIKLLVTGIADFENGRSRVIDDEIYFFAELLSYT